Protein AF-A0A7C5C6Q0-F1 (afdb_monomer_lite)

Sequence (100 aa):
MKKPFKKLLFTVLLIGTVVISFSFKSKFFEIAKQLEIYTNVYKELNINYVNEINPAEFTNRAIKNTLKNLDPYTNFYNEQQVEDARIRRAGEYGGIGVSV

Radius of gyration: 26.93 Å; chains: 1; bounding box: 47×52×83 Å

pLDDT: mean 84.65, std 12.4, range [49.78, 96.81]

Foldseek 3Di:
DCPVVVVVVVVVVVVVVVVVVVVPPDPVVVVVVVVVVVVVVVVCCCPPPPDHDDPVVVVQVVVQVVCVPVDPPDGDDDPVRVVVVVVCVVVPPPDDPDDD

Secondary structure (DSSP, 8-state):
--HHHHHHHHHHHHHHHHHHHHHT--HHHHHHHHHHHHHHHHHHHHHH-SSPPPHHHHHHHHHHHHHTTT-SS-----HHHHHHHHHHHHH-TTS-S---

Structure (mmCIF, N/CA/C/O backbone):
data_AF-A0A7C5C6Q0-F1
#
_entry.id   AF-A0A7C5C6Q0-F1
#
loop_
_atom_site.group_PDB
_atom_site.id
_atom_site.type_symbol
_atom_site.label_atom_id
_atom_site.label_alt_id
_atom_site.label_comp_id
_atom_site.label_asym_id
_atom_site.label_entity_id
_atom_site.label_seq_id
_atom_site.pdbx_PDB_ins_code
_atom_site.Cartn_x
_atom_site.Cartn_y
_atom_site.Cartn_z
_atom_site.occupancy
_atom_site.B_iso_or_equiv
_atom_site.auth_seq_id
_atom_site.auth_comp_id
_atom_site.auth_asym_id
_atom_site.auth_atom_id
_atom_site.pdbx_PDB_model_num
ATOM 1 N N . MET A 1 1 ? -27.623 29.873 48.908 1.00 51.09 1 MET A N 1
ATOM 2 C CA . MET A 1 1 ? -27.806 28.528 48.305 1.00 51.09 1 MET A CA 1
ATOM 3 C C . MET A 1 1 ? -27.602 28.538 46.773 1.00 51.09 1 MET A C 1
ATOM 5 O O . MET A 1 1 ? -28.551 28.325 46.040 1.00 51.09 1 MET A O 1
ATOM 9 N N . LYS A 1 2 ? -26.378 28.764 46.250 1.00 56.47 2 LYS A N 1
ATOM 10 C CA . LYS A 1 2 ? -26.092 28.781 44.783 1.00 56.47 2 LYS A CA 1
ATOM 11 C C . LYS A 1 2 ? -25.235 27.595 44.275 1.00 56.47 2 LYS A C 1
ATOM 13 O O . LYS A 1 2 ? -24.759 27.606 43.145 1.00 56.47 2 LYS A O 1
ATOM 18 N N . LYS A 1 3 ? -25.017 26.562 45.103 1.00 61.03 3 LYS A N 1
ATOM 19 C CA . LYS A 1 3 ? -24.149 25.407 44.786 1.00 61.03 3 LYS A CA 1
ATOM 20 C C . LYS A 1 3 ? -24.674 24.411 43.717 1.00 61.03 3 LYS A C 1
ATOM 22 O O . LYS A 1 3 ? -23.810 23.813 43.079 1.00 61.03 3 LYS A O 1
ATOM 27 N N . PRO A 1 4 ? -25.990 24.207 43.461 1.00 66.44 4 PRO A N 1
ATOM 28 C CA . PRO A 1 4 ? -26.420 23.190 42.491 1.00 66.44 4 PRO A CA 1
ATOM 29 C C . PRO A 1 4 ? -26.210 23.633 41.036 1.00 66.44 4 PRO A C 1
ATOM 31 O O . PRO A 1 4 ? -25.920 22.801 40.184 1.00 66.44 4 PRO A O 1
ATOM 34 N N . PHE A 1 5 ? -26.246 24.943 40.764 1.00 73.69 5 PHE A N 1
ATOM 35 C CA . PHE A 1 5 ? -26.055 25.483 39.414 1.00 73.69 5 PHE A CA 1
ATOM 36 C C . PHE A 1 5 ? -24.625 25.268 38.898 1.00 73.69 5 PHE A C 1
ATOM 38 O O . PHE A 1 5 ? -24.430 24.906 37.745 1.00 73.69 5 PHE A O 1
ATOM 45 N N . LYS A 1 6 ? -23.613 25.396 39.774 1.00 79.12 6 LYS A N 1
ATOM 46 C CA . LYS A 1 6 ? -22.211 25.105 39.420 1.00 79.12 6 LYS A CA 1
ATOM 47 C C . LYS A 1 6 ? -21.975 23.622 39.109 1.00 79.12 6 LYS A C 1
ATOM 49 O O . LYS A 1 6 ? -21.177 23.318 38.232 1.00 79.12 6 LYS A O 1
ATOM 54 N N . LYS A 1 7 ? -22.669 22.709 39.803 1.00 80.19 7 LYS A N 1
ATOM 55 C CA . LYS A 1 7 ? -22.589 21.263 39.530 1.00 80.19 7 LYS A CA 1
ATOM 56 C C . LYS A 1 7 ? -23.242 20.915 38.193 1.00 80.19 7 LYS A C 1
ATOM 58 O O . LYS A 1 7 ? -22.631 20.213 37.403 1.00 80.19 7 LYS A O 1
ATOM 63 N N . LEU A 1 8 ? -24.423 21.474 37.920 1.00 84.19 8 LEU A N 1
ATOM 64 C CA . LEU A 1 8 ? -25.116 21.306 36.640 1.00 84.19 8 LEU A CA 1
ATOM 65 C C . LEU A 1 8 ? -24.262 21.814 35.468 1.00 84.19 8 LEU A C 1
ATOM 67 O O . LEU A 1 8 ? -24.108 21.116 34.472 1.00 84.19 8 LEU A O 1
ATOM 71 N N . LEU A 1 9 ? -23.643 22.990 35.620 1.00 86.69 9 LEU A N 1
ATOM 72 C CA . LEU A 1 9 ? -22.745 23.565 34.616 1.00 86.69 9 LEU A CA 1
ATOM 73 C C . LEU A 1 9 ? -21.540 22.653 34.334 1.00 86.69 9 LEU A C 1
ATOM 75 O O . LEU A 1 9 ? -21.167 22.463 33.183 1.00 86.69 9 LEU A O 1
ATOM 79 N N . PHE A 1 10 ? -20.957 22.056 35.378 1.00 87.94 10 PHE A N 1
ATOM 80 C CA . PHE A 1 10 ? -19.834 21.128 35.241 1.00 87.94 10 PHE A CA 1
ATOM 81 C C . PHE A 1 10 ? -20.245 19.823 34.547 1.00 87.94 10 PHE A C 1
ATO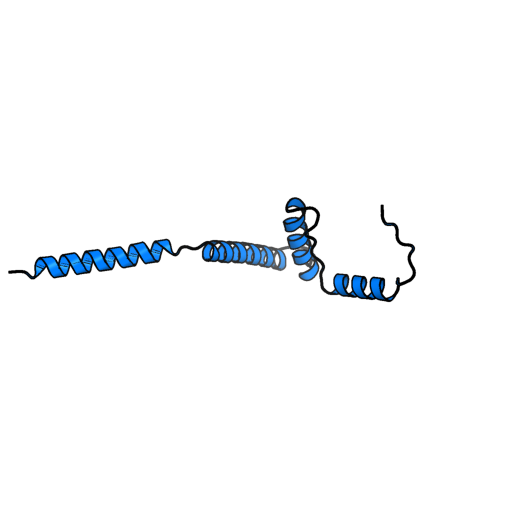M 83 O O . PHE A 1 10 ? -19.516 19.326 33.695 1.00 87.94 10 PHE A O 1
ATOM 90 N N . THR A 1 11 ? -21.431 19.292 34.854 1.00 86.31 11 THR A N 1
ATOM 91 C CA . THR A 1 11 ? -21.977 18.104 34.182 1.00 86.31 11 THR A CA 1
ATOM 92 C C . THR A 1 11 ? -22.263 18.372 32.704 1.00 86.31 11 THR A C 1
ATOM 94 O O . THR A 1 11 ? -21.916 17.549 31.865 1.00 86.31 11 THR A O 1
ATOM 97 N N . VAL A 1 12 ? -22.827 19.534 32.362 1.00 89.62 12 VAL A N 1
ATOM 98 C CA . VAL A 1 12 ? -23.056 19.929 30.961 1.00 89.62 12 VAL A CA 1
ATOM 99 C C . VAL A 1 12 ? -21.735 20.140 30.222 1.00 89.62 12 VAL A C 1
ATOM 101 O O . VAL A 1 12 ? -21.614 19.720 29.076 1.00 89.62 12 VAL A O 1
ATOM 104 N N . LEU A 1 13 ? -20.725 20.719 30.877 1.00 90.44 13 LEU A N 1
ATOM 105 C CA . LEU A 1 13 ? -19.385 20.868 30.307 1.00 90.44 13 LEU A CA 1
ATOM 106 C C . LEU A 1 13 ? -18.738 19.504 30.024 1.00 90.44 13 LEU A C 1
ATOM 108 O O . LEU A 1 13 ? -18.177 19.315 28.951 1.00 90.44 13 LEU A O 1
ATOM 112 N N . LEU A 1 14 ? -18.856 18.555 30.958 1.00 89.25 14 LEU A N 1
ATOM 113 C CA . LEU A 1 14 ? -18.333 17.193 30.823 1.00 89.25 14 LEU A CA 1
ATOM 114 C C . LEU A 1 14 ? -19.031 16.421 29.693 1.00 89.25 14 LEU A C 1
ATOM 116 O O . LEU A 1 14 ? -18.393 15.717 28.919 1.00 89.25 14 LEU A O 1
ATOM 120 N N . ILE A 1 15 ? -20.352 16.562 29.579 1.00 87.88 15 ILE A N 1
ATOM 121 C CA . ILE A 1 15 ? -21.121 15.950 28.490 1.00 87.88 15 ILE A CA 1
ATOM 122 C C . ILE A 1 15 ? -20.754 16.611 27.157 1.00 87.88 15 ILE A C 1
ATOM 124 O O . ILE A 1 15 ? -20.554 15.917 26.163 1.00 87.88 15 ILE A O 1
ATOM 128 N N . GLY A 1 16 ? -20.601 17.936 27.141 1.00 87.12 16 GLY A N 1
ATOM 129 C CA . GLY A 1 16 ? -20.187 18.694 25.965 1.00 87.12 16 GLY A CA 1
ATOM 130 C C . GLY A 1 16 ? -18.814 18.268 25.451 1.00 87.12 16 GLY A C 1
ATOM 131 O O . GLY A 1 16 ? -18.666 18.024 24.257 1.00 87.12 16 GLY A O 1
ATOM 132 N N . THR A 1 17 ? -17.825 18.097 26.334 1.00 84.06 17 THR A N 1
ATOM 133 C CA . THR A 1 17 ? -16.493 17.616 25.936 1.00 84.06 17 THR A CA 1
ATOM 134 C C . THR A 1 17 ? -16.532 16.190 25.403 1.00 84.06 17 THR A C 1
ATOM 136 O O . THR A 1 17 ? -15.918 15.930 24.374 1.00 84.06 17 THR A O 1
ATOM 139 N N . VAL A 1 18 ? -17.302 15.286 26.019 1.00 84.62 18 VAL A N 1
ATOM 140 C CA . VAL A 1 18 ? -17.462 13.909 25.518 1.00 84.62 18 VAL A CA 1
ATOM 141 C C . VAL A 1 18 ? -18.093 13.899 24.121 1.00 84.62 18 VAL A C 1
ATOM 143 O O . VAL A 1 18 ? -17.560 13.258 23.218 1.00 84.62 18 VAL A O 1
ATOM 146 N N . VAL A 1 19 ? -19.176 14.647 23.896 1.00 81.75 19 VAL A N 1
ATOM 147 C CA . VAL A 1 19 ? -19.844 14.723 22.581 1.00 81.75 19 VAL A CA 1
ATOM 148 C C . VAL A 1 19 ? -18.912 15.300 21.509 1.00 81.75 19 VAL A C 1
ATOM 150 O O . VAL A 1 19 ? -18.842 14.770 20.400 1.00 81.75 19 VAL A O 1
ATOM 153 N N . ILE A 1 20 ? -18.144 16.338 21.848 1.00 77.81 20 ILE A N 1
ATOM 154 C CA . ILE A 1 20 ? -17.148 16.931 20.948 1.00 77.81 20 ILE A CA 1
ATOM 155 C C . ILE A 1 20 ? -16.044 15.913 20.613 1.00 77.81 20 ILE A C 1
ATOM 157 O O . ILE A 1 20 ? -15.698 15.764 19.443 1.00 77.81 20 ILE A O 1
ATOM 161 N N . SER A 1 21 ? -15.550 15.148 21.594 1.00 71.94 21 SER A N 1
ATOM 162 C CA . SER A 1 21 ? -14.559 14.082 21.379 1.00 71.94 21 SER A CA 1
ATOM 163 C C . SER A 1 21 ? -15.051 12.972 20.442 1.00 71.94 21 SER A C 1
ATOM 165 O O . SER A 1 21 ? -14.277 12.501 19.611 1.00 71.94 21 SER A O 1
ATOM 167 N N . PHE A 1 22 ? -16.328 12.578 20.514 1.00 69.44 22 PHE A N 1
ATOM 168 C CA . PHE A 1 22 ? -16.906 11.585 19.596 1.00 69.44 22 PHE A CA 1
ATOM 169 C C . PHE A 1 22 ? -17.060 12.105 18.155 1.00 69.44 22 PHE A C 1
ATOM 171 O O . PHE A 1 22 ? -16.971 11.315 17.214 1.00 69.44 22 PHE A O 1
ATOM 178 N N . SER A 1 23 ? -17.232 13.417 17.966 1.00 66.44 23 SER A N 1
ATOM 179 C CA . SER A 1 23 ? -17.369 14.040 16.640 1.00 66.44 23 SER A CA 1
ATOM 180 C C . SER A 1 23 ? -16.057 14.051 15.836 1.00 66.44 23 SER A C 1
ATOM 182 O O . SER A 1 23 ? -16.067 14.102 14.610 1.00 66.44 23 SER A O 1
ATOM 184 N N . PHE A 1 24 ? -14.904 13.908 16.503 1.00 64.00 24 PHE A N 1
ATOM 185 C CA . PHE A 1 24 ? -13.588 13.810 15.854 1.00 64.00 24 PHE A CA 1
ATOM 186 C C . PHE A 1 24 ? -13.289 12.443 15.211 1.00 64.00 24 PHE A C 1
ATOM 188 O O . PHE A 1 24 ? -12.140 12.192 14.832 1.00 64.00 24 PHE A O 1
ATOM 195 N N . LYS A 1 25 ? -14.288 11.560 15.034 1.00 64.94 25 LYS A N 1
ATOM 196 C CA . LYS A 1 25 ? -14.209 10.410 14.112 1.00 64.94 25 LYS A CA 1
ATOM 197 C C . LYS A 1 25 ? -14.034 10.933 12.68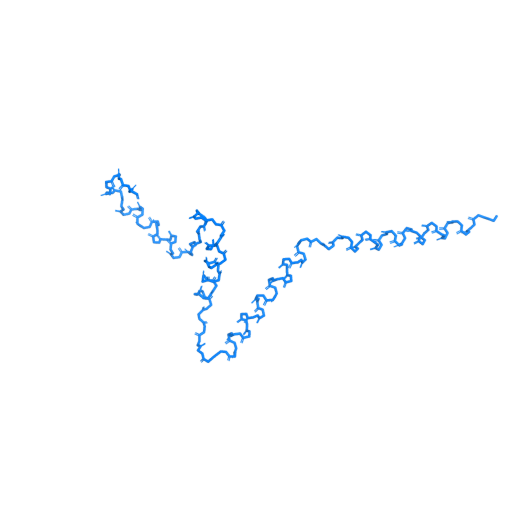3 1.00 64.94 25 LYS A C 1
ATOM 199 O O . LYS A 1 25 ? -14.973 11.087 11.915 1.00 64.94 25 LYS A O 1
ATOM 204 N N . SER A 1 26 ? -12.795 11.285 12.381 1.00 74.12 26 SER A N 1
ATOM 205 C CA . SER A 1 26 ? -12.377 11.933 11.154 1.00 74.12 26 SER A CA 1
ATOM 206 C C . SER A 1 26 ? -12.094 10.886 10.084 1.00 74.12 26 SER A C 1
ATOM 208 O O . SER A 1 26 ? -11.726 9.752 10.384 1.00 74.12 26 SER A O 1
ATOM 210 N N . LYS A 1 27 ? -12.208 11.293 8.820 1.00 78.44 27 LYS A N 1
ATOM 211 C CA . LYS A 1 27 ? -11.851 10.529 7.613 1.00 78.44 27 LYS A CA 1
ATOM 212 C C . LYS A 1 27 ? -10.551 9.708 7.743 1.00 78.44 27 LYS A C 1
ATOM 214 O O . LYS A 1 27 ? -10.442 8.632 7.168 1.00 78.44 27 LYS A O 1
ATOM 219 N N . PHE A 1 28 ? -9.582 10.173 8.535 1.00 83.69 28 PHE A N 1
ATOM 220 C CA . PHE A 1 28 ? -8.337 9.454 8.823 1.00 83.69 28 PHE A CA 1
ATOM 221 C C . PHE A 1 28 ? -8.537 8.133 9.577 1.00 83.69 28 PHE A C 1
ATOM 223 O O . PHE A 1 28 ? -7.858 7.157 9.271 1.00 83.69 28 PHE A O 1
ATOM 230 N N . PHE A 1 29 ? -9.477 8.072 10.525 1.00 87.44 29 PHE A N 1
ATOM 231 C CA . PHE A 1 29 ? -9.801 6.836 11.241 1.00 87.44 29 PHE A CA 1
ATOM 232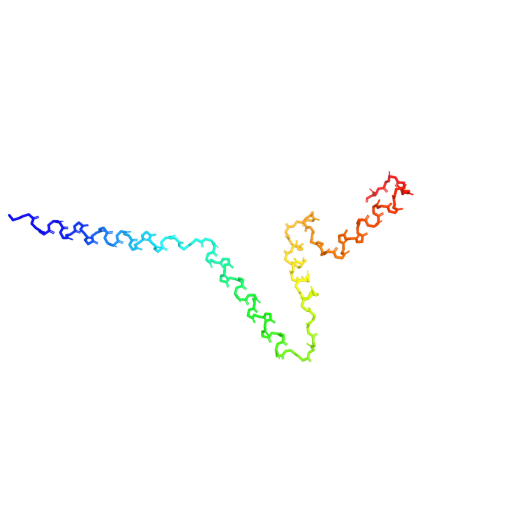 C C . PHE A 1 29 ? -10.365 5.776 10.290 1.00 87.44 29 PHE A C 1
ATOM 234 O O . PHE A 1 29 ? -9.992 4.607 10.365 1.00 87.44 29 PHE A O 1
ATOM 241 N N . GLU A 1 30 ? -11.233 6.185 9.364 1.00 88.62 30 GLU A N 1
ATOM 242 C CA . GLU A 1 30 ? -11.771 5.285 8.343 1.00 88.62 30 GLU A CA 1
ATOM 243 C C . GLU A 1 30 ? -10.670 4.779 7.409 1.00 88.62 30 GLU A C 1
ATOM 245 O O . GLU A 1 30 ? -10.591 3.576 7.175 1.00 88.62 30 GLU A O 1
ATOM 250 N N . ILE A 1 31 ? -9.774 5.659 6.948 1.00 91.44 31 ILE A N 1
ATOM 251 C CA . ILE A 1 31 ? -8.623 5.276 6.113 1.00 91.44 31 ILE A CA 1
ATOM 252 C C . ILE A 1 31 ? -7.740 4.251 6.832 1.00 91.44 31 ILE A C 1
ATOM 254 O O . ILE A 1 31 ? -7.403 3.221 6.250 1.00 91.44 31 ILE A O 1
ATOM 258 N N . ALA A 1 32 ? -7.398 4.500 8.098 1.00 93.19 32 ALA A N 1
ATOM 259 C CA . ALA A 1 32 ? -6.580 3.583 8.887 1.00 93.19 32 ALA A CA 1
ATOM 260 C C . ALA A 1 32 ? -7.240 2.201 9.010 1.00 93.19 32 ALA A C 1
ATOM 262 O O . ALA A 1 32 ? -6.588 1.183 8.786 1.00 93.19 32 ALA A O 1
ATOM 263 N N . LYS A 1 33 ? -8.552 2.166 9.275 1.00 94.12 33 LYS A N 1
ATOM 264 C CA . LYS A 1 33 ? -9.320 0.918 9.344 1.00 94.12 33 LYS A CA 1
ATOM 265 C C . LYS A 1 33 ? -9.321 0.162 8.010 1.00 94.12 33 LYS A C 1
ATOM 267 O O . LYS A 1 33 ? -9.190 -1.058 8.003 1.00 94.12 33 LYS A O 1
ATOM 272 N N . GLN A 1 34 ? -9.459 0.856 6.880 1.00 94.69 34 GLN A N 1
ATOM 273 C CA . GLN A 1 34 ? -9.414 0.199 5.567 1.00 94.69 34 GLN A CA 1
ATOM 274 C C . GLN A 1 34 ? -8.018 -0.347 5.240 1.00 94.69 34 GLN A C 1
ATOM 276 O O . GLN A 1 34 ? -7.897 -1.440 4.685 1.00 94.69 34 GLN A O 1
ATOM 281 N N . LEU A 1 35 ? -6.961 0.366 5.634 1.00 94.81 35 LEU A N 1
ATOM 282 C CA . LEU A 1 35 ? -5.586 -0.106 5.469 1.00 94.81 35 LEU A CA 1
ATOM 283 C C . LEU A 1 35 ? -5.297 -1.354 6.319 1.00 94.81 35 LEU A C 1
ATOM 285 O O . LEU A 1 35 ? -4.599 -2.267 5.872 1.00 94.81 35 LEU A O 1
ATOM 289 N N . GLU A 1 36 ? -5.859 -1.417 7.525 1.00 96.25 36 GLU A N 1
ATOM 290 C CA . GLU A 1 36 ? -5.785 -2.599 8.384 1.00 96.25 36 GLU A CA 1
ATOM 291 C C . GLU A 1 36 ? -6.453 -3.810 7.720 1.00 96.25 36 GLU A C 1
ATOM 293 O O . GLU A 1 36 ? -5.840 -4.873 7.627 1.00 96.25 36 GLU A O 1
ATOM 298 N N . ILE A 1 37 ? -7.665 -3.638 7.179 1.00 96.12 37 ILE A N 1
ATOM 299 C CA . ILE A 1 37 ? -8.380 -4.695 6.446 1.00 96.12 37 ILE A CA 1
ATOM 300 C C . ILE A 1 37 ? -7.541 -5.197 5.265 1.00 96.12 37 ILE A C 1
ATOM 302 O O . ILE A 1 37 ? -7.355 -6.406 5.122 1.00 96.12 37 ILE A O 1
ATOM 306 N N . TYR A 1 38 ? -6.989 -4.289 4.454 1.00 95.06 38 TYR A N 1
ATOM 307 C CA . TYR A 1 38 ? -6.111 -4.646 3.335 1.00 95.06 38 TYR A CA 1
ATOM 308 C C . TYR A 1 38 ? -4.910 -5.481 3.794 1.00 95.06 38 TYR A C 1
ATOM 310 O O . TYR A 1 38 ? -4.617 -6.534 3.227 1.00 95.06 38 TYR A O 1
ATOM 318 N N . THR A 1 39 ? -4.236 -5.031 4.852 1.00 95.50 39 THR A N 1
ATOM 319 C CA . THR A 1 39 ? -3.043 -5.701 5.379 1.00 95.50 39 THR A CA 1
ATOM 320 C C . THR A 1 39 ? -3.376 -7.088 5.924 1.00 95.50 39 THR A C 1
ATOM 322 O O . THR A 1 39 ? -2.610 -8.027 5.714 1.00 95.50 39 THR A O 1
ATOM 325 N N . ASN A 1 40 ? -4.520 -7.238 6.594 1.00 96.81 40 ASN A N 1
ATOM 326 C CA . ASN A 1 40 ? -4.968 -8.526 7.114 1.00 96.81 40 ASN A CA 1
ATOM 327 C C . ASN A 1 40 ? -5.273 -9.506 5.979 1.00 96.81 40 ASN A C 1
ATOM 329 O O . ASN A 1 40 ? -4.765 -10.621 6.003 1.00 96.81 40 ASN A O 1
ATOM 333 N N . VAL A 1 41 ? -5.998 -9.079 4.940 1.00 94.62 41 VAL A N 1
ATOM 334 C CA . VAL A 1 41 ? -6.244 -9.916 3.751 1.00 94.62 41 VAL A CA 1
ATOM 335 C C . VAL A 1 41 ? -4.931 -10.339 3.098 1.00 94.62 41 VAL A C 1
ATOM 337 O O . VAL A 1 41 ? -4.753 -11.508 2.766 1.00 94.62 41 VAL A O 1
ATOM 340 N N . TYR A 1 42 ? -3.992 -9.405 2.943 1.00 94.25 42 TYR A N 1
ATOM 341 C CA . TYR A 1 42 ? -2.690 -9.703 2.359 1.00 94.25 42 TYR A CA 1
ATOM 342 C C . TYR A 1 42 ? -1.908 -10.751 3.171 1.00 94.25 42 TYR A C 1
ATOM 344 O O . TYR A 1 42 ? -1.361 -11.688 2.592 1.00 94.25 42 TYR A O 1
ATOM 352 N N . LYS A 1 43 ? -1.901 -10.641 4.506 1.00 94.38 43 LYS A N 1
ATOM 353 C CA . LYS A 1 43 ? -1.261 -11.622 5.399 1.00 94.38 43 LYS A CA 1
ATOM 354 C C . LYS A 1 43 ? -1.925 -12.994 5.329 1.00 94.38 43 LYS A C 1
ATOM 356 O O . LYS A 1 43 ? -1.225 -13.990 5.183 1.00 94.38 43 LYS A O 1
ATOM 361 N N . GLU A 1 44 ? -3.253 -13.041 5.402 1.00 94.81 44 GLU A N 1
ATOM 362 C CA . GLU A 1 44 ? -4.011 -14.294 5.331 1.00 94.81 44 GLU A CA 1
ATOM 363 C C . GLU A 1 44 ? -3.766 -15.020 4.007 1.00 94.81 44 GLU A C 1
ATOM 365 O O . GLU A 1 44 ? -3.568 -16.232 3.994 1.00 94.81 44 GLU A O 1
ATOM 370 N N . LEU A 1 45 ? -3.711 -14.290 2.891 1.00 93.81 45 LEU A N 1
ATOM 371 C CA . LEU A 1 45 ? -3.352 -14.876 1.603 1.00 93.81 45 LEU A CA 1
ATOM 372 C C . LEU A 1 45 ? -1.904 -15.374 1.596 1.00 93.81 45 LEU A C 1
ATOM 374 O O . LEU A 1 45 ? -1.646 -16.466 1.114 1.00 93.81 45 LEU A O 1
ATOM 378 N N . ASN A 1 46 ? -0.955 -14.618 2.147 1.00 91.38 46 ASN A N 1
ATOM 379 C CA . ASN A 1 46 ? 0.448 -15.032 2.141 1.00 91.38 46 ASN A CA 1
ATOM 380 C C . ASN A 1 46 ? 0.699 -16.305 2.977 1.00 91.38 46 ASN A C 1
ATOM 382 O O . ASN A 1 46 ? 1.532 -17.120 2.599 1.00 91.38 46 ASN A O 1
ATOM 386 N N . ILE A 1 47 ? -0.039 -16.494 4.078 1.00 93.88 47 ILE A N 1
ATOM 387 C CA . ILE A 1 47 ? 0.116 -17.648 4.982 1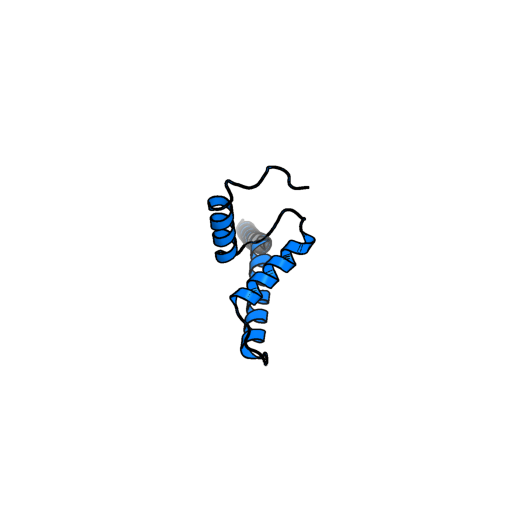.00 93.88 47 ILE A CA 1
ATOM 388 C C . ILE A 1 47 ? -0.652 -18.877 4.484 1.00 93.88 47 ILE A C 1
ATOM 390 O O . ILE A 1 47 ? -0.157 -19.996 4.597 1.00 93.88 47 ILE A O 1
ATOM 394 N N . ASN A 1 48 ? -1.871 -18.684 3.972 1.00 95.62 48 ASN A N 1
ATOM 395 C CA . ASN A 1 48 ? -2.792 -19.793 3.715 1.00 95.62 48 ASN A CA 1
ATOM 396 C C . ASN A 1 48 ? -2.935 -20.156 2.231 1.00 95.62 48 ASN A C 1
ATOM 398 O O . ASN A 1 48 ? -3.593 -21.149 1.912 1.00 95.62 48 ASN A O 1
ATOM 402 N N . TYR A 1 49 ? -2.397 -19.356 1.306 1.00 95.25 49 TYR A N 1
ATOM 403 C CA . TYR A 1 49 ? -2.516 -19.652 -0.119 1.00 95.25 49 TYR A CA 1
ATOM 404 C C . TYR A 1 49 ? -1.512 -20.720 -0.556 1.00 95.25 49 TYR A C 1
ATOM 406 O O . TYR A 1 49 ? -0.369 -20.751 -0.115 1.00 95.25 49 TYR A O 1
ATOM 414 N N . VAL A 1 50 ? -1.958 -21.601 -1.453 1.00 94.12 50 VAL A N 1
ATOM 415 C CA . VAL A 1 50 ? -1.188 -22.769 -1.911 1.00 94.12 50 VAL A CA 1
ATOM 416 C C . VAL A 1 50 ? 0.085 -22.391 -2.671 1.00 94.12 50 VAL A C 1
ATOM 418 O O . VAL A 1 50 ? 1.080 -23.108 -2.600 1.00 94.12 50 VAL A O 1
ATOM 421 N N . ASN A 1 51 ? 0.059 -21.262 -3.383 1.00 93.19 51 ASN A N 1
ATOM 422 C CA . ASN A 1 51 ? 1.191 -20.784 -4.166 1.00 93.19 51 ASN A CA 1
ATOM 423 C C . ASN A 1 51 ? 1.867 -19.611 -3.464 1.00 93.19 51 ASN A C 1
ATOM 425 O O . ASN A 1 51 ? 1.201 -18.762 -2.871 1.00 93.19 51 ASN A O 1
ATOM 429 N N . GLU A 1 52 ? 3.184 -19.516 -3.621 1.00 91.31 52 GLU A N 1
ATOM 430 C CA . GLU A 1 52 ? 3.939 -18.372 -3.127 1.00 91.31 52 GLU A CA 1
ATOM 431 C C . GLU A 1 52 ? 3.465 -17.076 -3.800 1.00 91.31 52 GLU A C 1
ATOM 433 O O . GLU A 1 52 ? 3.352 -16.978 -5.026 1.00 91.31 52 GLU A O 1
ATOM 438 N N . ILE A 1 53 ? 3.173 -16.070 -2.978 1.00 92.19 53 ILE A N 1
ATOM 439 C CA . ILE A 1 53 ? 2.730 -14.756 -3.436 1.00 92.19 53 ILE A CA 1
ATOM 440 C C . ILE A 1 53 ? 3.925 -13.813 -3.420 1.00 92.19 53 ILE A C 1
ATOM 442 O O . ILE A 1 53 ? 4.456 -13.509 -2.354 1.00 92.19 53 ILE A O 1
ATOM 446 N N . ASN A 1 54 ? 4.291 -13.275 -4.586 1.00 93.50 54 ASN A N 1
ATOM 447 C CA . ASN A 1 54 ? 5.284 -12.210 -4.674 1.00 93.50 54 ASN A CA 1
ATOM 448 C C . ASN A 1 54 ? 4.705 -10.890 -4.109 1.00 93.50 54 ASN A C 1
ATOM 450 O O . ASN A 1 54 ? 3.767 -10.336 -4.699 1.00 93.50 54 ASN A O 1
ATOM 454 N N . PRO A 1 55 ? 5.272 -10.336 -3.019 1.00 91.44 55 PRO A N 1
ATOM 455 C CA . PRO A 1 55 ? 4.769 -9.115 -2.384 1.00 91.44 55 PRO A CA 1
ATOM 456 C C . PRO A 1 55 ? 4.722 -7.897 -3.308 1.00 91.44 55 PRO A C 1
ATOM 458 O O . PRO A 1 55 ? 3.760 -7.118 -3.295 1.00 91.44 55 PRO A O 1
ATOM 461 N N . ALA A 1 56 ? 5.774 -7.731 -4.112 1.00 91.94 56 ALA A N 1
ATOM 462 C CA . ALA A 1 56 ? 5.933 -6.591 -4.998 1.00 91.94 56 ALA A CA 1
ATOM 463 C C . ALA A 1 56 ? 4.930 -6.667 -6.150 1.00 91.94 56 ALA A C 1
ATOM 465 O O . ALA A 1 56 ? 4.270 -5.677 -6.463 1.00 91.94 56 ALA A O 1
ATOM 466 N N . GLU A 1 57 ? 4.760 -7.845 -6.756 1.00 92.38 57 GLU A N 1
ATOM 467 C CA . GLU A 1 57 ? 3.790 -8.027 -7.837 1.00 92.38 57 GLU A CA 1
ATOM 468 C C . GLU A 1 57 ? 2.350 -7.850 -7.340 1.00 92.38 57 GLU A C 1
ATOM 470 O O . GLU A 1 57 ? 1.573 -7.127 -7.970 1.00 92.38 57 GLU A O 1
ATOM 475 N N . PHE A 1 58 ? 2.006 -8.449 -6.195 1.00 93.00 58 PHE A N 1
ATOM 476 C CA . PHE A 1 58 ? 0.669 -8.349 -5.606 1.00 93.00 58 PHE A CA 1
ATOM 477 C C . PHE A 1 58 ? 0.281 -6.892 -5.345 1.00 93.00 58 PHE A C 1
ATOM 479 O O . PHE A 1 58 ? -0.763 -6.425 -5.806 1.00 93.00 58 PHE A O 1
ATOM 486 N N . THR A 1 59 ? 1.159 -6.148 -4.670 1.00 92.69 59 THR A N 1
ATOM 487 C CA . THR A 1 59 ? 0.911 -4.742 -4.328 1.00 92.69 59 THR A CA 1
ATOM 488 C C . THR A 1 59 ? 0.852 -3.870 -5.583 1.00 92.69 59 THR A C 1
ATOM 490 O O . THR A 1 59 ? -0.069 -3.067 -5.735 1.00 92.69 59 THR A O 1
ATOM 493 N N . ASN A 1 60 ? 1.765 -4.073 -6.541 1.00 94.25 60 ASN A N 1
ATOM 494 C CA . ASN A 1 60 ? 1.750 -3.345 -7.813 1.00 94.25 60 ASN A CA 1
ATOM 495 C C . ASN A 1 60 ? 0.441 -3.573 -8.584 1.00 94.25 60 ASN A C 1
ATOM 497 O O . ASN A 1 60 ? -0.118 -2.630 -9.148 1.00 94.25 60 ASN A O 1
ATOM 501 N N . ARG A 1 61 ? -0.068 -4.811 -8.603 1.00 93.62 61 ARG A N 1
ATOM 502 C CA . ARG A 1 61 ? -1.360 -5.148 -9.216 1.00 93.62 61 ARG A CA 1
ATOM 503 C C . ARG A 1 61 ? -2.525 -4.492 -8.482 1.00 93.62 61 ARG A C 1
ATOM 505 O O . ARG A 1 61 ? -3.395 -3.928 -9.141 1.00 93.62 61 ARG A O 1
ATOM 512 N N . ALA A 1 62 ? -2.534 -4.520 -7.150 1.00 93.56 62 ALA A N 1
ATOM 513 C CA . ALA A 1 62 ? -3.574 -3.881 -6.345 1.00 93.56 62 ALA A CA 1
ATOM 514 C C . ALA A 1 62 ? -3.656 -2.367 -6.621 1.00 93.56 62 ALA A C 1
ATOM 516 O O . ALA A 1 62 ? -4.744 -1.843 -6.874 1.00 93.56 62 ALA A O 1
ATOM 517 N N . ILE A 1 63 ? -2.509 -1.680 -6.677 1.00 93.25 63 ILE A N 1
ATOM 518 C CA . ILE A 1 63 ? -2.437 -0.244 -6.986 1.00 93.25 63 ILE A CA 1
ATOM 519 C C . ILE A 1 63 ? -2.932 0.028 -8.412 1.00 93.25 63 ILE A C 1
ATOM 521 O O . ILE A 1 63 ? -3.819 0.857 -8.606 1.00 93.25 63 ILE A O 1
ATOM 525 N N . LYS A 1 64 ? -2.422 -0.699 -9.415 1.00 93.56 64 LYS A N 1
ATOM 526 C CA . LYS A 1 64 ? -2.840 -0.516 -10.817 1.00 93.56 64 LYS A CA 1
ATOM 527 C C . LYS A 1 64 ? -4.339 -0.757 -11.012 1.00 93.56 64 LYS A C 1
ATOM 529 O O . LYS A 1 64 ? -4.991 0.011 -11.710 1.00 93.56 64 LYS A O 1
ATOM 534 N N . ASN A 1 65 ? -4.901 -1.774 -10.361 1.00 93.19 65 ASN A N 1
ATOM 535 C CA . ASN A 1 65 ? -6.339 -2.043 -10.410 1.00 93.19 65 ASN A CA 1
ATOM 536 C C . ASN A 1 65 ? -7.163 -0.944 -9.732 1.00 93.19 65 ASN A C 1
ATOM 538 O O . ASN A 1 65 ? -8.226 -0.595 -10.237 1.00 93.19 65 ASN A O 1
ATOM 542 N N . THR A 1 66 ? -6.662 -0.374 -8.634 1.00 92.12 66 THR A N 1
ATOM 543 C CA . THR A 1 66 ? -7.309 0.762 -7.957 1.00 92.12 66 THR A CA 1
ATOM 544 C C . THR A 1 66 ? -7.369 1.988 -8.868 1.00 92.12 66 THR A C 1
ATOM 546 O O . THR A 1 66 ? -8.390 2.666 -8.928 1.00 92.12 66 THR A O 1
ATOM 549 N N . LEU A 1 67 ? -6.296 2.249 -9.618 1.00 94.12 67 LEU A N 1
ATOM 550 C CA . LEU A 1 67 ? -6.200 3.402 -10.516 1.00 94.12 67 LEU A CA 1
ATOM 551 C C . LEU A 1 67 ? -6.934 3.213 -11.849 1.00 94.12 67 LEU A C 1
ATOM 553 O O . LEU A 1 67 ? -7.310 4.198 -12.474 1.00 94.12 67 LEU A O 1
ATOM 557 N N . LYS A 1 68 ? -7.200 1.968 -12.265 1.00 90.44 68 LYS A N 1
ATOM 558 C CA . LYS A 1 68 ? -7.787 1.638 -13.576 1.00 90.44 68 LYS A CA 1
ATOM 559 C C . LYS A 1 68 ? -9.097 2.376 -13.888 1.00 90.44 68 LYS A C 1
ATOM 561 O O . LYS A 1 68 ? -9.360 2.669 -15.048 1.00 90.44 68 LYS A O 1
ATOM 566 N N . ASN A 1 69 ? -9.909 2.652 -12.867 1.00 86.75 69 ASN A N 1
ATOM 567 C CA . ASN A 1 69 ? -11.209 3.315 -13.011 1.00 86.75 69 ASN A CA 1
ATOM 568 C C . ASN A 1 69 ? -11.206 4.773 -12.521 1.00 86.75 69 ASN A C 1
ATOM 570 O O . ASN A 1 69 ? -12.271 5.383 -12.473 1.00 86.75 69 ASN A O 1
ATOM 574 N N . LEU A 1 70 ? -10.053 5.310 -12.106 1.00 92.31 70 LEU A N 1
ATOM 575 C CA . LEU A 1 70 ? -9.964 6.676 -11.594 1.00 92.31 70 LEU A CA 1
ATOM 576 C C . LEU A 1 70 ? -10.003 7.674 -12.753 1.00 92.31 70 LEU A C 1
ATOM 578 O O . LEU A 1 70 ? -10.923 8.482 -12.842 1.00 92.31 70 LEU A O 1
ATOM 582 N N . ASP A 1 71 ? -9.024 7.575 -13.650 1.00 92.88 71 ASP A N 1
ATOM 583 C CA . ASP A 1 71 ? -8.901 8.378 -14.863 1.00 92.88 71 ASP A CA 1
ATOM 584 C C . ASP A 1 71 ? -7.781 7.792 -15.763 1.00 92.88 71 ASP A C 1
ATOM 586 O O . ASP A 1 71 ? -6.941 7.033 -15.273 1.00 92.88 71 ASP A O 1
ATOM 590 N N . PRO A 1 72 ? -7.739 8.109 -17.072 1.00 88.75 72 PRO A N 1
ATOM 591 C CA . PRO A 1 72 ? -6.745 7.542 -17.991 1.00 88.75 72 PRO A CA 1
ATOM 592 C C . PRO A 1 72 ? -5.321 8.107 -17.827 1.00 88.75 72 PRO A C 1
ATOM 594 O O . PRO A 1 72 ? -4.378 7.567 -18.410 1.00 88.75 72 PRO A O 1
ATOM 597 N N . TYR A 1 73 ? -5.140 9.184 -17.063 1.00 91.62 73 TYR A N 1
ATOM 598 C CA . TYR A 1 73 ? -3.866 9.891 -16.923 1.00 91.62 73 TYR A CA 1
ATOM 599 C C . TYR A 1 73 ? -3.106 9.487 -15.654 1.00 91.62 73 TYR A C 1
ATOM 601 O O . TYR A 1 73 ? -1.872 9.521 -15.640 1.00 91.62 73 TYR A O 1
ATOM 609 N N . THR A 1 74 ? -3.801 9.035 -14.612 1.00 93.00 74 THR A N 1
ATOM 610 C CA . THR A 1 74 ? -3.186 8.585 -13.362 1.00 93.00 74 THR A CA 1
ATOM 611 C C . THR A 1 74 ? -2.675 7.152 -13.484 1.00 93.00 74 THR A C 1
ATOM 613 O O . THR A 1 74 ? -3.398 6.177 -13.292 1.00 93.00 74 THR A O 1
ATOM 616 N N . ASN A 1 75 ? -1.375 7.021 -13.752 1.00 91.19 75 ASN A N 1
ATOM 617 C CA . ASN A 1 75 ? -0.699 5.734 -13.886 1.00 91.19 75 ASN A CA 1
ATOM 618 C C . ASN A 1 75 ? 0.378 5.553 -12.814 1.00 91.19 75 ASN A C 1
ATOM 620 O O . ASN A 1 75 ? 1.187 6.445 -12.560 1.00 91.19 75 ASN A O 1
ATOM 624 N N . PHE A 1 76 ? 0.415 4.366 -12.211 1.00 93.12 76 PHE A N 1
ATOM 625 C CA . PHE A 1 76 ? 1.445 3.995 -11.244 1.00 93.12 76 PHE A CA 1
ATOM 626 C C . PHE A 1 76 ? 2.615 3.275 -11.924 1.00 93.12 76 PHE A C 1
ATOM 628 O O . PHE A 1 76 ? 2.427 2.254 -12.595 1.00 93.12 76 PHE A O 1
ATOM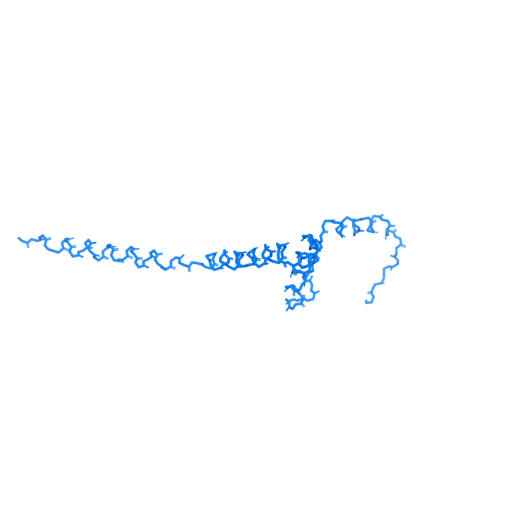 635 N N . TYR A 1 77 ? 3.823 3.782 -11.679 1.00 92.38 77 TYR A N 1
ATOM 636 C CA . TYR A 1 77 ? 5.087 3.181 -12.092 1.00 92.38 77 TYR A CA 1
ATOM 637 C C . TYR A 1 77 ? 5.897 2.816 -10.851 1.00 92.38 77 TYR A C 1
ATOM 639 O O . TYR A 1 77 ? 6.114 3.661 -9.984 1.00 92.38 77 TYR A O 1
ATOM 647 N N . ASN A 1 78 ? 6.348 1.565 -10.773 1.00 93.06 78 ASN A N 1
ATOM 648 C CA . ASN A 1 78 ? 7.306 1.164 -9.747 1.00 93.06 78 ASN A CA 1
ATOM 649 C C . ASN A 1 78 ? 8.725 1.653 -10.102 1.00 93.06 78 ASN A C 1
ATOM 651 O O . ASN A 1 78 ? 8.971 2.127 -11.211 1.00 93.06 78 ASN A O 1
ATOM 655 N N . GLU A 1 79 ? 9.662 1.531 -9.163 1.00 90.50 79 GLU A N 1
ATOM 656 C CA . GLU A 1 79 ? 11.034 2.035 -9.310 1.00 90.50 79 GLU A CA 1
ATOM 657 C C . GLU A 1 79 ? 11.742 1.512 -10.567 1.00 90.50 79 GLU A C 1
ATOM 659 O O . GLU A 1 79 ? 12.301 2.297 -11.331 1.00 90.50 79 GLU A O 1
ATOM 664 N N . GLN A 1 80 ? 11.633 0.210 -10.839 1.00 91.00 80 GLN A N 1
ATOM 665 C CA . GLN A 1 80 ? 12.222 -0.400 -12.029 1.00 91.00 80 GLN A CA 1
ATOM 666 C C . GLN A 1 80 ? 11.640 0.195 -13.316 1.00 91.00 80 GLN A C 1
ATOM 668 O O . GLN A 1 80 ? 12.380 0.573 -14.217 1.00 91.00 80 GLN A O 1
ATOM 673 N N . GLN A 1 81 ? 10.318 0.369 -13.386 1.00 92.00 81 GLN A N 1
ATOM 674 C CA . GLN A 1 81 ? 9.672 0.969 -14.554 1.00 92.00 81 GLN A CA 1
ATOM 675 C C . GLN A 1 81 ? 10.045 2.449 -14.745 1.00 92.00 81 GLN A C 1
ATOM 677 O O . GLN A 1 81 ? 10.076 2.934 -15.880 1.00 92.00 81 GLN A O 1
ATOM 682 N N . VAL A 1 82 ? 10.296 3.178 -13.652 1.00 91.50 82 VAL A N 1
ATOM 683 C CA . VAL A 1 82 ? 10.791 4.561 -13.698 1.00 91.50 82 VAL A CA 1
ATOM 684 C C . VAL A 1 82 ? 12.216 4.598 -14.242 1.00 91.50 82 VAL A C 1
ATOM 686 O O . VAL A 1 82 ? 12.509 5.448 -15.086 1.00 91.50 82 VAL A O 1
ATOM 689 N N . GLU A 1 83 ? 13.077 3.676 -13.812 1.00 90.94 83 GLU A N 1
ATOM 690 C CA . GLU A 1 83 ? 14.443 3.557 -14.326 1.00 90.94 83 GLU A CA 1
ATOM 691 C C . GLU A 1 83 ? 14.450 3.181 -15.808 1.00 90.94 83 GLU A C 1
ATOM 693 O O . GLU A 1 83 ? 15.068 3.873 -16.611 1.00 90.94 83 GLU A O 1
ATOM 698 N N . ASP A 1 84 ? 13.656 2.190 -16.214 1.00 91.19 84 ASP A N 1
ATOM 699 C CA . ASP A 1 84 ? 13.522 1.821 -17.624 1.00 91.19 84 ASP A CA 1
ATOM 700 C C . ASP A 1 84 ? 13.042 3.011 -18.468 1.00 91.19 84 ASP A C 1
ATOM 702 O O . ASP A 1 84 ? 13.505 3.226 -19.588 1.00 91.19 84 ASP A O 1
ATOM 706 N N . ALA A 1 85 ? 12.112 3.818 -17.946 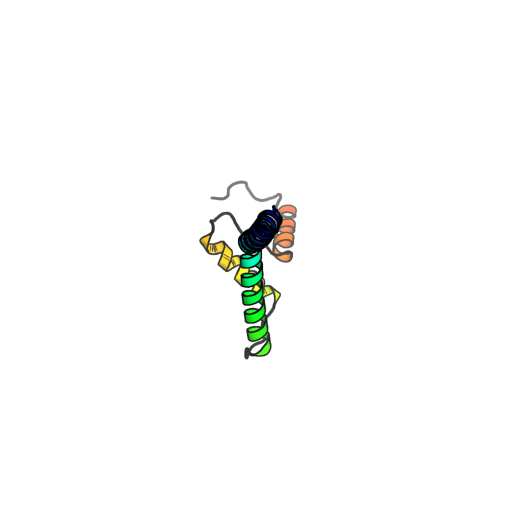1.00 88.69 85 ALA A N 1
ATOM 707 C CA . ALA A 1 85 ? 11.654 5.028 -18.624 1.00 88.69 85 ALA A CA 1
ATOM 708 C C . ALA A 1 85 ? 12.750 6.100 -18.712 1.00 88.69 85 ALA A C 1
ATOM 710 O O . ALA A 1 85 ? 12.826 6.803 -19.719 1.00 88.69 85 ALA A O 1
ATOM 711 N N . ARG A 1 86 ? 13.595 6.230 -17.685 1.00 87.94 86 ARG A N 1
ATOM 712 C CA . ARG A 1 86 ? 14.755 7.128 -17.684 1.00 87.94 86 ARG A CA 1
ATOM 713 C C . ARG A 1 86 ? 15.791 6.677 -18.712 1.00 87.94 86 ARG A C 1
ATOM 715 O O . ARG A 1 86 ? 16.225 7.509 -19.503 1.00 87.94 86 ARG A O 1
ATOM 722 N N . ILE A 1 87 ? 16.115 5.385 -18.753 1.00 87.69 87 ILE A N 1
ATOM 723 C CA . ILE A 1 87 ? 17.040 4.789 -19.726 1.00 87.69 87 ILE A CA 1
ATOM 724 C C . ILE A 1 87 ? 16.512 4.981 -21.147 1.00 87.69 87 ILE A C 1
ATOM 726 O O . ILE A 1 87 ? 17.252 5.462 -21.999 1.00 87.69 87 ILE A O 1
ATOM 730 N N . ARG A 1 88 ? 15.226 4.694 -21.404 1.00 84.06 88 ARG A N 1
ATOM 731 C CA . ARG A 1 88 ? 14.611 4.939 -22.721 1.00 84.06 88 ARG A CA 1
ATOM 732 C C . ARG A 1 88 ? 14.700 6.406 -23.125 1.00 84.06 88 ARG A C 1
ATOM 734 O O . ARG A 1 88 ? 15.130 6.693 -24.229 1.00 84.06 88 ARG A O 1
ATOM 741 N N . ARG A 1 89 ? 14.384 7.349 -22.231 1.00 82.25 89 ARG A N 1
ATOM 742 C CA . ARG A 1 89 ? 14.514 8.789 -22.529 1.00 82.25 89 ARG A CA 1
ATOM 743 C C . ARG A 1 89 ? 15.960 9.224 -22.772 1.00 82.25 89 ARG A C 1
ATOM 745 O O . ARG A 1 89 ? 16.188 10.109 -23.585 1.00 82.25 89 ARG A O 1
ATOM 752 N N . ALA A 1 90 ? 16.921 8.631 -22.067 1.00 80.19 90 ALA A N 1
ATOM 753 C CA . ALA A 1 90 ? 18.339 8.925 -22.251 1.00 80.19 90 ALA A CA 1
ATOM 754 C C . ALA A 1 90 ? 18.897 8.314 -23.550 1.00 80.19 90 ALA A C 1
ATOM 756 O O . ALA A 1 90 ? 19.754 8.922 -24.184 1.00 80.19 90 ALA A O 1
ATOM 757 N N . GLY A 1 91 ? 18.404 7.136 -23.949 1.00 69.88 91 GLY A N 1
ATOM 758 C CA . GLY A 1 91 ? 18.807 6.422 -25.163 1.00 69.88 91 GLY A CA 1
ATOM 759 C C . GLY A 1 91 ? 18.056 6.833 -26.437 1.00 69.88 91 GLY A C 1
ATOM 760 O O . GLY A 1 91 ? 18.604 6.684 -27.524 1.00 69.88 91 GLY A O 1
ATOM 761 N N . GLU A 1 92 ? 16.840 7.382 -26.329 1.00 61.81 92 GLU A N 1
ATOM 762 C CA . GLU A 1 92 ? 15.975 7.782 -27.453 1.00 61.81 92 GLU A CA 1
ATOM 763 C C . GLU A 1 92 ? 15.908 9.304 -27.686 1.00 61.81 92 GLU A C 1
ATOM 765 O O . GLU A 1 92 ? 14.900 9.825 -28.164 1.00 61.81 92 GLU A O 1
ATOM 770 N N . TYR A 1 93 ? 17.005 10.043 -27.488 1.00 56.59 93 TYR A N 1
ATOM 771 C CA . TYR A 1 93 ? 17.193 11.341 -28.172 1.00 56.59 93 TYR A CA 1
ATOM 772 C C . TYR A 1 93 ? 17.442 11.146 -29.693 1.00 56.59 93 TYR A C 1
ATOM 774 O O . TYR A 1 93 ? 18.334 11.747 -30.284 1.00 56.59 93 TYR A O 1
ATOM 782 N N . GLY A 1 94 ? 16.656 10.272 -30.335 1.00 62.53 94 GLY A N 1
ATOM 783 C CA . GLY A 1 94 ? 16.778 9.861 -31.736 1.00 62.53 94 GLY A CA 1
ATOM 784 C C . GLY A 1 94 ? 15.488 9.299 -32.355 1.00 62.53 94 GLY A C 1
ATOM 785 O O . GLY A 1 94 ? 15.568 8.578 -33.344 1.00 62.53 94 GLY A O 1
ATOM 786 N N . GLY A 1 95 ? 14.308 9.589 -31.793 1.00 61.03 95 GLY A N 1
ATOM 787 C CA . GLY A 1 95 ? 13.006 9.176 -32.338 1.00 61.03 95 GLY A CA 1
ATOM 788 C C . GLY A 1 95 ? 12.194 10.365 -32.859 1.00 61.03 95 GLY A C 1
ATOM 789 O O . GLY A 1 95 ? 12.011 11.353 -32.153 1.00 61.03 95 GLY A O 1
ATOM 790 N N . ILE A 1 96 ? 11.734 10.278 -34.109 1.00 65.00 96 ILE A N 1
ATOM 791 C CA . ILE A 1 96 ? 11.010 11.321 -34.853 1.00 65.00 96 ILE A CA 1
ATOM 792 C C . ILE A 1 96 ? 9.734 11.723 -34.102 1.00 65.00 96 ILE A C 1
ATOM 794 O O . ILE A 1 96 ? 8.903 10.880 -33.773 1.00 65.00 96 ILE A O 1
ATOM 798 N N . GLY A 1 97 ? 9.588 13.024 -33.847 1.00 59.06 97 GLY A N 1
ATOM 799 C CA . GLY A 1 97 ? 8.473 13.604 -33.109 1.00 59.06 97 GLY A CA 1
ATOM 800 C C . GLY A 1 97 ? 7.141 13.505 -33.844 1.00 59.06 97 GLY A C 1
ATOM 801 O O . GLY A 1 97 ? 6.718 14.483 -34.442 1.00 59.06 97 GLY A O 1
ATOM 802 N N . VAL A 1 98 ? 6.476 12.354 -33.753 1.00 57.31 98 VAL A N 1
ATOM 803 C CA . VAL A 1 98 ? 5.016 12.198 -33.824 1.00 57.31 98 VAL A CA 1
ATOM 804 C C . VAL A 1 98 ? 4.651 10.941 -33.031 1.00 57.31 98 VAL A C 1
ATOM 806 O O . VAL A 1 98 ? 5.065 9.844 -33.396 1.00 57.31 98 VAL A O 1
ATOM 809 N N . SER A 1 99 ? 3.839 11.077 -31.982 1.00 54.50 99 SER A N 1
ATOM 810 C CA . SER A 1 99 ? 3.018 9.967 -31.486 1.00 54.50 99 SER A CA 1
ATOM 811 C C . SER A 1 99 ? 1.561 10.304 -31.784 1.00 54.50 99 SER A C 1
ATOM 813 O O . SER A 1 99 ? 1.101 11.377 -31.387 1.00 54.50 99 SER A O 1
ATOM 815 N N . VAL A 1 100 ? 0.882 9.425 -32.523 1.00 49.78 100 VAL A N 1
ATOM 816 C CA . VAL A 1 100 ? -0.577 9.466 -32.719 1.00 49.78 100 VAL A CA 1
ATOM 817 C C . VAL A 1 100 ? -1.314 9.108 -31.437 1.00 49.78 100 VAL A C 1
ATOM 819 O O . VAL A 1 100 ? -0.764 8.300 -30.655 1.00 49.78 100 VAL A O 1
#